Protein AF-A0A8B6F0M6-F1 (afdb_monomer_lite)

Organism: Mytilus galloprovincialis (NCBI:txid29158)

Radius of gyration: 13.23 Å; chains: 1; bounding box: 42×31×32 Å

Structure (mmCIF, N/CA/C/O backbone):
data_AF-A0A8B6F0M6-F1
#
_entry.id   AF-A0A8B6F0M6-F1
#
loop_
_atom_site.group_PDB
_atom_site.id
_atom_site.type_symbol
_atom_site.label_atom_id
_atom_site.label_alt_id
_atom_site.label_comp_id
_atom_site.label_asym_id
_atom_site.label_entity_id
_atom_site.label_seq_id
_atom_site.pdbx_PDB_ins_code
_atom_site.Cartn_x
_atom_site.Cartn_y
_atom_site.Cartn_z
_atom_site.occupancy
_atom_site.B_iso_or_equiv
_atom_site.auth_seq_id
_atom_site.auth_comp_id
_atom_site.auth_asym_id
_atom_site.auth_atom_id
_atom_site.pdbx_PDB_model_num
ATOM 1 N N . MET A 1 1 ? -26.777 3.253 -0.850 1.00 37.09 1 MET A N 1
ATOM 2 C CA . MET A 1 1 ? -25.562 2.791 -0.146 1.00 37.09 1 MET A CA 1
ATOM 3 C C . MET A 1 1 ? -24.716 2.073 -1.184 1.00 37.09 1 MET A C 1
ATOM 5 O O . MET A 1 1 ? -25.064 0.970 -1.582 1.00 37.09 1 MET A O 1
ATOM 9 N N . MET A 1 2 ? -23.752 2.777 -1.776 1.00 32.94 2 MET A N 1
ATOM 10 C CA . MET A 1 2 ? -22.953 2.259 -2.888 1.00 32.94 2 MET A CA 1
ATOM 11 C C . MET A 1 2 ? -21.814 1.441 -2.283 1.00 32.94 2 MET A C 1
ATOM 13 O O . MET A 1 2 ? -20.955 1.991 -1.601 1.00 32.94 2 MET A O 1
ATOM 17 N N . TRP A 1 3 ? -21.868 0.123 -2.444 1.00 39.44 3 TRP A N 1
ATOM 18 C CA . TRP A 1 3 ? -20.779 -0.758 -2.051 1.00 39.44 3 TRP A CA 1
ATOM 19 C C . TRP A 1 3 ? -19.619 -0.477 -3.008 1.00 39.44 3 TRP A C 1
ATOM 21 O O . TRP A 1 3 ? -19.733 -0.733 -4.204 1.00 39.44 3 TRP A O 1
ATOM 31 N N . LEU A 1 4 ? -18.527 0.108 -2.511 1.00 46.84 4 LEU A N 1
ATOM 32 C CA . LEU A 1 4 ? -17.265 0.111 -3.246 1.0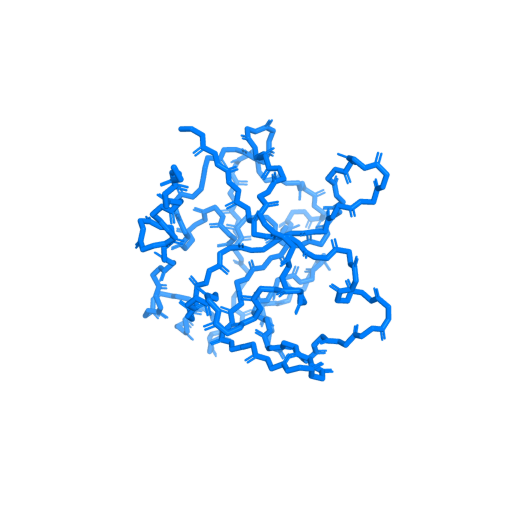0 46.84 4 LEU A CA 1
ATOM 33 C C . LEU A 1 4 ? -16.880 -1.355 -3.453 1.00 46.84 4 LEU A C 1
ATOM 35 O O . LEU A 1 4 ? -16.695 -2.089 -2.482 1.00 46.84 4 LEU A O 1
ATOM 39 N N . ASN A 1 5 ? -16.800 -1.786 -4.711 1.00 48.69 5 ASN A N 1
ATOM 40 C CA . ASN A 1 5 ? -16.376 -3.129 -5.092 1.00 48.69 5 ASN A CA 1
ATOM 41 C C . ASN A 1 5 ? -14.863 -3.267 -4.827 1.00 48.69 5 ASN A C 1
ATOM 43 O O . ASN A 1 5 ? -14.044 -3.307 -5.739 1.00 48.69 5 ASN A O 1
ATOM 47 N N . ILE A 1 6 ? -14.470 -3.338 -3.551 1.00 54.97 6 ILE A N 1
ATOM 48 C CA . ILE A 1 6 ? -13.082 -3.569 -3.099 1.00 54.97 6 ILE A CA 1
ATOM 49 C C . ILE A 1 6 ? -12.510 -4.846 -3.752 1.00 54.97 6 ILE A C 1
ATOM 51 O O . ILE A 1 6 ? -11.312 -4.941 -4.004 1.00 54.97 6 ILE A O 1
ATOM 55 N N . SER A 1 7 ? -13.396 -5.785 -4.105 1.00 50.91 7 SER A N 1
ATOM 56 C CA . SER A 1 7 ? -13.134 -6.996 -4.889 1.00 50.91 7 SER A CA 1
ATOM 57 C C . SER A 1 7 ? -12.403 -6.756 -6.220 1.00 50.91 7 SER A C 1
ATOM 59 O O . SER A 1 7 ? -11.632 -7.614 -6.639 1.00 50.91 7 SER A O 1
ATOM 61 N N . GLU A 1 8 ? -12.610 -5.627 -6.902 1.00 56.34 8 GLU A N 1
ATOM 62 C CA . GLU A 1 8 ? -11.997 -5.383 -8.222 1.00 56.34 8 GLU A CA 1
ATOM 63 C C . GLU A 1 8 ? -10.546 -4.895 -8.143 1.00 56.34 8 GLU A C 1
ATOM 65 O O . GLU A 1 8 ? -9.834 -4.908 -9.144 1.00 56.34 8 GLU A O 1
ATOM 70 N N . ARG A 1 9 ? -10.075 -4.502 -6.954 1.00 73.81 9 ARG A N 1
ATOM 71 C CA . ARG A 1 9 ? -8.742 -3.904 -6.761 1.00 73.81 9 ARG A CA 1
ATOM 72 C C . ARG A 1 9 ? -7.756 -4.830 -6.057 1.00 73.81 9 ARG A C 1
ATOM 74 O O . ARG A 1 9 ? -6.758 -4.368 -5.512 1.00 73.81 9 ARG A O 1
ATOM 81 N N . VAL A 1 10 ? -8.026 -6.133 -6.049 1.00 84.25 10 VAL A N 1
ATOM 82 C CA . VAL A 1 10 ? -7.131 -7.127 -5.447 1.00 84.25 10 VAL A CA 1
ATOM 83 C C . VAL A 1 10 ? -5.890 -7.303 -6.323 1.00 84.25 10 VAL A C 1
ATOM 85 O O . VAL A 1 10 ? -5.976 -7.590 -7.517 1.00 84.25 10 VAL A O 1
ATOM 88 N N . CYS A 1 11 ? -4.717 -7.143 -5.721 1.00 91.94 11 CYS A N 1
ATOM 89 C CA . CYS A 1 11 ? -3.435 -7.275 -6.396 1.00 91.94 11 CYS A CA 1
ATOM 90 C C . CYS A 1 11 ? -3.103 -8.746 -6.698 1.00 91.94 11 CYS A C 1
ATOM 92 O O . CYS A 1 11 ? -3.484 -9.655 -5.956 1.00 91.94 11 CYS A O 1
ATOM 94 N N . ASN A 1 12 ? -2.329 -8.996 -7.760 1.00 93.00 12 ASN A N 1
ATOM 95 C CA . ASN A 1 12 ? -1.837 -10.328 -8.097 1.00 93.00 12 ASN A CA 1
ATOM 96 C C . ASN A 1 12 ? -0.891 -10.842 -7.002 1.00 93.00 12 ASN A C 1
ATOM 98 O O . ASN A 1 12 ? 0.289 -10.487 -6.936 1.00 93.00 12 ASN A O 1
ATOM 102 N N . ARG A 1 13 ? -1.436 -11.717 -6.155 1.00 92.50 13 ARG A N 1
ATOM 103 C CA . ARG A 1 13 ? -0.744 -12.3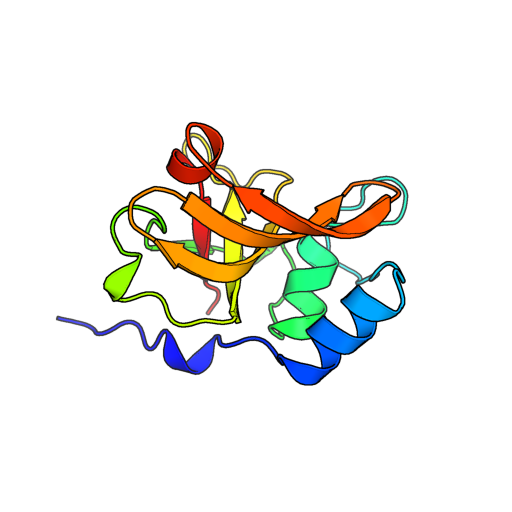35 -5.026 1.00 92.50 13 ARG A CA 1
ATOM 104 C C . ARG A 1 13 ? 0.489 -13.133 -5.442 1.00 92.50 13 ARG A C 1
ATOM 106 O O . ARG A 1 13 ? 1.494 -13.067 -4.743 1.00 92.50 13 ARG A O 1
ATOM 113 N N . VAL A 1 14 ? 0.402 -13.926 -6.511 1.00 91.50 14 VAL A N 1
ATOM 114 C CA . VAL A 1 14 ? 1.481 -14.854 -6.886 1.00 91.50 14 VAL A CA 1
ATOM 115 C C . VAL A 1 14 ? 2.711 -14.060 -7.302 1.00 91.50 14 VAL A C 1
ATOM 117 O O . VAL A 1 14 ? 3.781 -14.254 -6.730 1.00 91.50 14 VAL A O 1
ATOM 120 N N . ASP A 1 15 ? 2.533 -13.097 -8.204 1.00 91.81 15 ASP A N 1
ATOM 121 C CA . ASP A 1 15 ? 3.633 -12.259 -8.686 1.00 91.81 15 ASP A CA 1
ATOM 122 C C . ASP A 1 15 ? 4.249 -11.433 -7.552 1.00 91.81 15 ASP A C 1
ATOM 124 O O . ASP A 1 15 ? 5.469 -11.324 -7.454 1.00 91.81 15 ASP A O 1
ATOM 128 N N . LEU A 1 16 ? 3.414 -10.889 -6.659 1.00 92.25 16 LEU A N 1
ATOM 129 C CA . LEU A 1 16 ? 3.877 -10.100 -5.517 1.00 92.25 16 LEU A CA 1
ATOM 130 C C . LEU A 1 16 ? 4.748 -10.925 -4.561 1.00 92.25 16 LEU A C 1
ATOM 132 O O . LEU A 1 16 ? 5.781 -10.445 -4.096 1.00 92.25 16 LEU A O 1
ATOM 136 N N . LEU A 1 17 ? 4.338 -12.158 -4.251 1.00 93.19 17 LEU A N 1
ATOM 137 C CA . LEU A 1 17 ? 5.090 -13.031 -3.348 1.00 93.19 17 LEU A CA 1
ATOM 138 C C . LEU A 1 17 ? 6.381 -13.548 -3.990 1.00 93.19 17 LEU A C 1
ATOM 140 O O . LEU A 1 17 ? 7.380 -13.687 -3.288 1.00 93.19 17 LEU A O 1
ATOM 144 N N . MET A 1 18 ? 6.385 -13.787 -5.303 1.00 91.75 18 MET A N 1
ATOM 145 C CA . MET A 1 18 ? 7.600 -14.142 -6.042 1.00 91.75 18 MET A CA 1
ATOM 146 C C . MET A 1 18 ? 8.613 -12.994 -6.038 1.00 91.75 18 MET A C 1
ATOM 148 O O . MET A 1 18 ? 9.792 -13.213 -5.747 1.00 91.75 18 MET A O 1
ATOM 152 N N . ASP A 1 19 ? 8.160 -11.765 -6.287 1.00 90.94 19 ASP A N 1
ATOM 153 C CA . ASP A 1 19 ? 9.029 -10.590 -6.246 1.00 90.94 19 ASP A CA 1
ATOM 154 C C . ASP A 1 19 ? 9.554 -10.336 -4.822 1.00 90.94 19 ASP A C 1
ATOM 156 O O . ASP A 1 19 ? 10.762 -10.147 -4.655 1.00 90.94 19 ASP A O 1
ATOM 160 N N . LEU A 1 20 ? 8.700 -10.453 -3.794 1.00 91.69 20 LEU A N 1
ATOM 161 C CA . LEU A 1 20 ? 9.107 -10.400 -2.383 1.00 91.69 20 LEU A CA 1
ATOM 162 C C . LEU A 1 20 ? 10.180 -11.453 -2.059 1.00 91.69 20 LEU A C 1
ATOM 164 O O . LEU A 1 20 ? 11.204 -11.115 -1.472 1.00 91.69 20 LEU A O 1
ATOM 168 N N . ALA A 1 21 ? 9.972 -12.714 -2.451 1.00 91.44 21 ALA A N 1
ATOM 169 C CA . ALA A 1 21 ? 10.910 -13.806 -2.176 1.00 91.44 21 ALA A CA 1
ATOM 170 C C . ALA A 1 21 ? 12.257 -13.620 -2.887 1.00 91.44 21 ALA A C 1
ATOM 172 O O . ALA A 1 21 ? 13.301 -13.998 -2.359 1.00 91.44 21 ALA A O 1
ATOM 173 N N . SER A 1 22 ? 12.244 -13.020 -4.077 1.00 87.19 22 SER A N 1
ATOM 174 C CA . SER A 1 22 ? 13.462 -12.739 -4.839 1.00 87.19 22 SER A CA 1
ATOM 175 C C . SER A 1 22 ? 14.246 -11.525 -4.328 1.00 87.19 22 SER A C 1
ATOM 177 O O . SER A 1 22 ? 15.380 -11.314 -4.758 1.00 87.19 22 SER A O 1
ATOM 179 N N . GLY A 1 23 ? 13.641 -10.691 -3.470 1.00 78.56 23 GLY A N 1
ATOM 180 C CA . GLY A 1 23 ? 14.216 -9.424 -3.010 1.00 78.56 23 GLY A CA 1
ATOM 181 C C . GLY A 1 23 ? 14.452 -8.400 -4.128 1.00 78.56 23 GLY A C 1
ATOM 182 O O . GLY A 1 23 ? 15.119 -7.386 -3.904 1.00 78.56 23 GLY A O 1
ATOM 1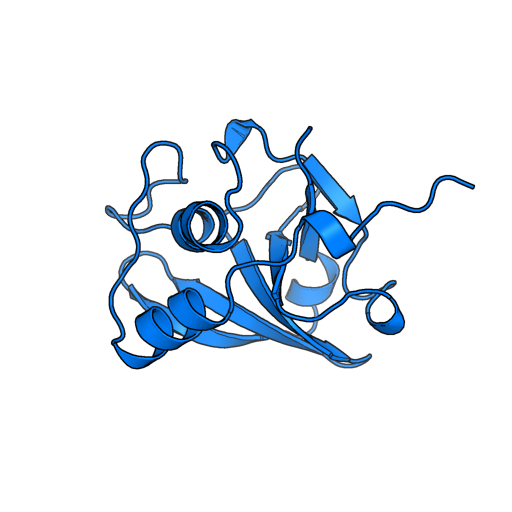83 N N . LYS A 1 24 ? 13.940 -8.649 -5.340 1.00 79.06 24 LYS A N 1
ATOM 184 C CA . LYS A 1 24 ? 14.117 -7.758 -6.489 1.00 79.06 24 LYS A CA 1
ATOM 185 C C . LYS A 1 24 ? 13.306 -6.491 -6.303 1.00 79.06 24 LYS A C 1
ATOM 187 O O . LYS A 1 24 ? 12.206 -6.515 -5.768 1.00 79.06 24 LYS A O 1
ATOM 192 N N . SER A 1 25 ? 13.847 -5.382 -6.789 1.00 84.19 25 SER A N 1
ATOM 193 C CA . SER A 1 25 ? 13.123 -4.119 -6.811 1.00 84.19 25 SER A CA 1
ATOM 194 C C . SER A 1 25 ? 12.226 -4.014 -8.046 1.00 84.19 25 SER A C 1
ATOM 196 O O . SER A 1 25 ? 12.603 -4.459 -9.131 1.00 84.19 25 SER A O 1
ATOM 198 N N . VAL A 1 26 ? 11.062 -3.382 -7.899 1.00 85.56 26 VAL A N 1
ATOM 199 C CA . VAL A 1 26 ? 10.129 -3.088 -8.995 1.00 85.56 26 VAL A CA 1
ATOM 200 C C . VAL A 1 26 ? 10.309 -1.658 -9.485 1.00 85.56 26 VAL A C 1
ATOM 202 O O . VAL A 1 26 ? 10.405 -0.725 -8.680 1.00 85.56 26 VAL A O 1
ATOM 205 N N . MET A 1 27 ? 10.286 -1.505 -10.811 1.00 82.38 27 MET A N 1
ATOM 206 C CA . MET A 1 27 ? 10.361 -0.234 -11.522 1.00 82.38 27 MET A CA 1
ATOM 207 C C . MET A 1 27 ? 9.226 -0.077 -12.523 1.00 82.38 27 MET A C 1
ATOM 209 O O . MET A 1 27 ? 8.893 -1.023 -13.231 1.00 82.38 27 MET A O 1
ATOM 213 N N . MET A 1 28 ? 8.636 1.118 -12.555 1.00 80.88 28 MET A N 1
ATOM 214 C CA . MET A 1 28 ? 7.484 1.474 -13.386 1.00 80.88 28 MET A CA 1
ATOM 215 C C . MET A 1 28 ? 7.561 2.960 -13.755 1.00 80.88 28 MET A C 1
ATOM 217 O O . MET A 1 28 ? 7.786 3.795 -12.877 1.00 80.88 28 MET A O 1
ATOM 221 N N . ASN A 1 29 ? 7.304 3.297 -15.020 1.00 80.56 29 ASN A N 1
ATOM 222 C CA . ASN A 1 29 ? 7.122 4.689 -15.438 1.00 80.56 29 ASN A CA 1
ATOM 223 C C . ASN A 1 29 ? 5.860 5.273 -14.785 1.00 80.56 29 ASN A C 1
ATOM 225 O O . ASN A 1 29 ? 4.838 4.593 -14.703 1.00 80.56 29 ASN A O 1
ATOM 229 N N . GLY A 1 30 ? 5.924 6.524 -14.320 1.00 75.56 30 GLY A N 1
ATOM 230 C CA . GLY A 1 30 ? 4.813 7.178 -13.613 1.00 75.56 30 GLY A CA 1
ATOM 231 C C . GLY A 1 30 ? 4.686 6.805 -12.129 1.00 75.56 30 GLY A C 1
ATOM 232 O O . GLY A 1 30 ? 3.747 7.247 -11.463 1.00 75.56 30 GLY A O 1
ATOM 233 N N . ALA A 1 31 ? 5.624 6.015 -11.596 1.00 78.81 31 ALA A N 1
ATOM 234 C CA . ALA A 1 31 ? 5.816 5.863 -10.159 1.00 78.81 31 ALA A CA 1
ATOM 235 C C . ALA A 1 31 ? 6.596 7.063 -9.591 1.00 78.81 31 ALA A C 1
ATOM 237 O O . ALA A 1 31 ? 7.366 7.704 -10.301 1.00 78.81 31 ALA A O 1
ATOM 238 N N . LEU A 1 32 ? 6.447 7.346 -8.292 1.00 78.12 32 LEU A N 1
ATOM 239 C CA . LEU A 1 32 ? 7.290 8.334 -7.609 1.00 78.12 32 LEU A CA 1
ATOM 240 C C . LEU A 1 32 ? 8.742 7.852 -7.601 1.00 78.12 32 LEU A C 1
ATOM 242 O O . LEU A 1 32 ? 9.066 6.932 -6.851 1.00 78.12 32 LEU A O 1
ATOM 246 N N . GLU A 1 33 ? 9.615 8.460 -8.389 1.00 68.81 33 GLU A N 1
ATOM 247 C CA . GLU A 1 33 ? 11.019 8.071 -8.403 1.00 68.81 33 GLU A CA 1
ATOM 248 C C . GLU A 1 33 ? 11.708 8.403 -7.079 1.00 68.81 33 GLU A C 1
ATOM 250 O O . GLU A 1 33 ? 11.671 9.529 -6.590 1.00 68.81 33 GLU A O 1
ATOM 255 N N . CYS A 1 34 ? 12.365 7.402 -6.501 1.00 65.38 34 CYS A N 1
ATOM 256 C CA . CYS A 1 34 ? 13.217 7.566 -5.337 1.00 65.38 34 CYS A CA 1
ATOM 257 C C . CYS A 1 34 ? 14.508 6.771 -5.561 1.00 65.38 34 CYS A C 1
ATOM 259 O O . CYS A 1 34 ? 14.572 5.571 -5.287 1.00 65.38 34 CYS A O 1
ATOM 261 N N . PHE A 1 35 ? 15.516 7.430 -6.145 1.00 60.31 35 PHE A N 1
ATOM 262 C CA . PHE A 1 35 ? 16.762 6.801 -6.617 1.00 60.31 35 PHE A CA 1
ATOM 263 C C . PHE A 1 35 ? 16.518 5.617 -7.564 1.00 60.31 35 PHE A C 1
ATOM 265 O O . PHE A 1 35 ? 17.117 4.552 -7.420 1.00 60.31 35 PHE A O 1
ATOM 272 N N . GLY A 1 36 ? 15.583 5.780 -8.505 1.00 53.31 36 GLY A N 1
ATOM 273 C CA . GLY A 1 36 ? 15.246 4.724 -9.454 1.00 53.31 36 GLY A CA 1
ATOM 274 C C . GLY A 1 36 ? 14.651 3.479 -8.792 1.00 53.31 36 GLY A C 1
ATOM 275 O O . GLY A 1 36 ? 14.949 2.382 -9.249 1.00 53.31 36 GLY A O 1
ATOM 276 N N . LYS A 1 37 ? 13.870 3.643 -7.707 1.00 59.88 37 LYS A N 1
ATOM 277 C CA . LYS A 1 37 ? 12.987 2.645 -7.063 1.00 59.88 37 LYS A CA 1
ATOM 278 C C . LYS A 1 37 ? 11.805 3.355 -6.407 1.00 59.88 37 LYS A C 1
ATOM 280 O O . LYS A 1 37 ? 11.950 4.479 -5.939 1.00 59.88 37 LYS A O 1
ATOM 285 N N . SER A 1 38 ? 10.628 2.733 -6.358 1.00 73.69 38 SER A N 1
ATOM 286 C CA . SER A 1 38 ? 9.437 3.376 -5.783 1.00 73.69 38 SER A CA 1
ATOM 287 C C . SER A 1 38 ? 8.509 2.416 -5.058 1.00 73.69 38 SER A C 1
ATOM 289 O O . SER A 1 38 ? 8.175 1.362 -5.596 1.00 73.69 38 SER A O 1
ATOM 291 N N . ALA A 1 39 ? 8.010 2.819 -3.891 1.00 82.62 39 ALA A N 1
ATOM 292 C CA . ALA A 1 39 ? 6.897 2.155 -3.217 1.00 82.62 39 ALA A CA 1
ATOM 293 C C . ALA A 1 39 ? 5.654 2.070 -4.123 1.00 82.62 39 ALA A C 1
ATOM 295 O O . ALA A 1 39 ? 4.944 1.067 -4.135 1.00 82.62 39 ALA A O 1
ATOM 296 N N . SER A 1 40 ? 5.426 3.103 -4.944 1.00 89.19 40 SER A N 1
ATOM 297 C CA . SER A 1 40 ? 4.285 3.129 -5.862 1.00 89.19 40 SER A CA 1
ATOM 298 C C . SER A 1 40 ? 4.430 2.186 -7.056 1.00 89.19 40 SER A C 1
ATOM 300 O O . SER A 1 40 ? 3.429 1.632 -7.492 1.00 89.19 40 SER A O 1
ATOM 302 N N . ALA A 1 41 ? 5.653 1.902 -7.520 1.00 90.44 41 ALA A N 1
ATOM 303 C CA . ALA A 1 41 ? 5.875 0.970 -8.629 1.00 90.44 41 ALA A CA 1
ATOM 304 C C . ALA A 1 41 ? 5.387 -0.450 -8.297 1.00 90.44 41 ALA A C 1
ATOM 306 O O . ALA A 1 41 ? 4.825 -1.130 -9.153 1.00 90.44 41 ALA A O 1
ATOM 307 N N . LEU A 1 42 ? 5.544 -0.872 -7.038 1.00 91.38 42 LEU A N 1
ATOM 308 C CA . LEU A 1 42 ? 5.034 -2.150 -6.545 1.00 91.38 42 LEU A CA 1
ATOM 309 C C . LEU A 1 42 ? 3.503 -2.220 -6.661 1.00 91.38 42 LEU A C 1
ATOM 311 O O . LEU A 1 42 ? 2.959 -3.184 -7.196 1.00 91.38 42 LEU A O 1
ATOM 315 N N . VAL A 1 43 ? 2.805 -1.170 -6.228 1.00 93.81 43 VAL A N 1
ATOM 316 C CA . VAL A 1 43 ? 1.341 -1.089 -6.329 1.00 93.81 43 VAL A CA 1
ATOM 317 C C . VAL A 1 43 ? 0.889 -1.069 -7.790 1.00 93.81 43 VAL A C 1
ATOM 319 O O . VAL A 1 43 ? 0.002 -1.829 -8.166 1.00 93.81 43 VAL A O 1
ATOM 322 N N . MET A 1 44 ? 1.528 -0.258 -8.635 1.00 93.19 44 MET A N 1
ATOM 323 C CA . MET A 1 44 ? 1.180 -0.166 -10.057 1.00 93.19 44 MET A CA 1
ATOM 324 C C . MET A 1 44 ? 1.338 -1.512 -10.767 1.00 93.19 44 MET A C 1
ATOM 326 O O . MET A 1 44 ? 0.415 -1.961 -11.442 1.00 93.19 44 MET A O 1
ATOM 330 N N . LYS A 1 45 ? 2.468 -2.201 -10.560 1.00 92.31 45 LYS A N 1
ATOM 331 C CA . LYS A 1 45 ? 2.735 -3.500 -11.188 1.00 92.31 45 LYS A CA 1
ATOM 332 C C . LYS A 1 45 ? 1.743 -4.571 -10.740 1.00 92.31 45 LYS A C 1
ATOM 334 O O . LYS A 1 45 ? 1.133 -5.231 -11.576 1.00 92.31 45 LYS A O 1
ATOM 339 N N . HIS A 1 46 ? 1.591 -4.770 -9.432 1.00 93.38 46 HIS A N 1
ATOM 340 C CA . HIS A 1 46 ? 0.858 -5.934 -8.925 1.00 93.38 46 HIS A CA 1
ATOM 341 C C . HIS A 1 46 ? -0.647 -5.706 -8.837 1.00 93.38 46 HIS A C 1
ATOM 343 O O . HIS A 1 46 ? -1.404 -6.665 -8.939 1.00 93.38 46 HIS A O 1
ATOM 349 N N . CYS A 1 47 ? -1.097 -4.466 -8.678 1.00 93.19 47 CYS A N 1
ATOM 350 C CA . CYS A 1 47 ? -2.518 -4.134 -8.566 1.00 93.19 47 CYS A CA 1
ATOM 351 C C . CYS A 1 47 ? -3.094 -3.580 -9.871 1.00 93.19 47 CYS A C 1
ATOM 353 O O . CYS A 1 47 ? -4.260 -3.198 -9.899 1.00 93.19 47 CYS A O 1
ATOM 355 N N . LYS A 1 48 ? -2.279 -3.518 -10.939 1.00 91.94 48 LYS A N 1
ATOM 356 C CA . LYS A 1 48 ? -2.617 -2.872 -12.218 1.00 91.94 48 LYS A CA 1
ATOM 357 C C . LYS A 1 48 ? -3.101 -1.431 -12.023 1.00 91.94 48 LYS A C 1
ATOM 359 O O . LYS A 1 48 ? -3.969 -0.960 -12.753 1.00 91.94 48 LYS A O 1
ATOM 364 N N . ALA A 1 49 ? -2.563 -0.752 -11.009 1.00 92.62 49 ALA A N 1
ATOM 365 C CA . ALA A 1 49 ? -2.906 0.636 -10.754 1.00 92.62 49 ALA A CA 1
ATOM 366 C C . ALA A 1 49 ? -2.285 1.526 -11.845 1.00 92.62 49 ALA A C 1
ATOM 368 O O . ALA A 1 49 ? -1.168 1.240 -12.295 1.00 92.62 49 ALA A O 1
ATOM 369 N N . PRO A 1 50 ? -2.975 2.602 -12.258 1.00 93.00 50 PRO A N 1
ATOM 370 C CA . PRO A 1 50 ? -2.459 3.560 -13.222 1.00 93.00 50 PRO A CA 1
ATOM 371 C C . PRO A 1 50 ? -1.319 4.376 -12.605 1.00 93.00 50 PRO A C 1
ATOM 373 O O . PRO A 1 50 ? -0.846 4.090 -11.496 1.00 93.00 50 PRO A O 1
ATOM 376 N N . SER A 1 51 ? -0.864 5.403 -13.326 1.00 91.88 51 SER A N 1
ATOM 377 C CA . SER A 1 51 ? 0.175 6.300 -12.825 1.00 91.88 51 SER A CA 1
ATOM 378 C C . SER A 1 51 ? -0.198 6.865 -11.454 1.00 91.88 51 SER A C 1
ATOM 380 O O . SER A 1 51 ? -1.370 7.087 -11.142 1.00 91.88 51 SER A O 1
ATOM 382 N N . ARG A 1 52 ? 0.806 7.114 -10.610 1.00 90.62 52 ARG A N 1
ATOM 383 C CA . ARG A 1 52 ? 0.579 7.594 -9.240 1.00 90.62 52 ARG A CA 1
ATOM 384 C C . ARG A 1 52 ? -0.230 8.898 -9.196 1.00 90.62 52 ARG A C 1
ATOM 386 O O . ARG A 1 52 ? -0.951 9.131 -8.233 1.00 90.62 52 ARG A O 1
ATOM 393 N N . SER A 1 53 ? -0.120 9.735 -10.226 1.00 91.50 53 SER A N 1
ATOM 394 C CA . SER A 1 53 ? -0.887 10.979 -10.374 1.00 91.50 53 SER A CA 1
ATOM 395 C C . SER A 1 53 ? -2.398 10.777 -10.501 1.00 91.50 53 SER A C 1
ATOM 397 O O . SER A 1 53 ? -3.150 11.715 -10.265 1.00 91.50 53 SER A O 1
ATOM 399 N N . GLU A 1 54 ? -2.853 9.578 -10.860 1.00 93.75 54 GLU A N 1
ATOM 400 C CA . GLU A 1 54 ? -4.274 9.252 -11.034 1.00 93.75 54 GLU A CA 1
ATOM 401 C C . GLU A 1 54 ? -4.894 8.631 -9.775 1.00 93.75 54 GLU A C 1
ATOM 403 O O . GLU A 1 54 ? -6.097 8.364 -9.725 1.00 93.75 54 GLU A O 1
ATOM 408 N N . TRP A 1 55 ? -4.078 8.392 -8.747 1.00 94.19 55 TRP A N 1
ATOM 409 C CA . TRP A 1 55 ? -4.526 7.769 -7.514 1.00 94.19 55 TRP A CA 1
ATOM 410 C C . TRP A 1 55 ? -5.373 8.722 -6.682 1.00 94.19 55 TRP A C 1
ATOM 412 O O . TRP A 1 55 ? -5.045 9.891 -6.476 1.00 94.19 55 TRP A O 1
ATOM 422 N N . LYS A 1 56 ? -6.441 8.172 -6.122 1.00 94.88 56 LYS A N 1
ATOM 423 C CA . LYS A 1 56 ? -7.373 8.848 -5.233 1.00 94.88 56 LYS A CA 1
ATOM 424 C C . LYS A 1 56 ? -7.342 8.201 -3.860 1.00 94.88 56 LYS A C 1
ATOM 426 O O . LYS A 1 56 ? -7.107 7.001 -3.706 1.00 94.88 56 LYS A O 1
ATOM 431 N N . LYS A 1 57 ? -7.608 9.034 -2.859 1.00 94.88 57 LYS A N 1
ATOM 432 C CA . LYS A 1 57 ? -7.770 8.612 -1.473 1.00 94.88 57 LYS A CA 1
ATOM 433 C C . LYS A 1 57 ? -9.075 7.823 -1.339 1.00 94.88 57 LYS A C 1
ATOM 435 O O . LYS A 1 57 ? -10.148 8.403 -1.490 1.00 94.88 57 LYS A O 1
ATOM 440 N N . GLY A 1 58 ? -8.976 6.524 -1.072 1.00 93.56 58 GLY A N 1
ATOM 441 C CA . GLY A 1 58 ? -10.122 5.654 -0.812 1.00 93.56 58 GLY A CA 1
ATOM 442 C C . GLY A 1 58 ? -10.509 5.608 0.668 1.00 93.56 58 GLY A C 1
ATOM 443 O O . GLY A 1 58 ? -10.389 6.591 1.403 1.00 93.56 58 GLY A O 1
ATOM 444 N N . ILE A 1 59 ? -10.971 4.439 1.117 1.00 93.25 59 ILE A N 1
ATOM 445 C CA . ILE A 1 59 ? -11.378 4.208 2.510 1.00 93.25 59 ILE A CA 1
ATOM 446 C C . ILE A 1 59 ? -10.177 4.156 3.461 1.00 93.25 59 ILE A C 1
ATOM 448 O O . ILE A 1 59 ? -9.100 3.674 3.103 1.00 93.25 59 ILE A O 1
ATOM 452 N N . HIS A 1 60 ? -10.374 4.635 4.690 1.00 93.75 60 HIS A N 1
ATOM 453 C CA . HIS A 1 60 ? -9.355 4.581 5.735 1.00 93.75 60 HIS A CA 1
ATOM 454 C C . HIS A 1 60 ? -9.151 3.143 6.218 1.00 93.75 60 HIS A C 1
ATOM 456 O O . HIS A 1 60 ? -10.126 2.461 6.541 1.00 93.75 60 HIS A O 1
ATOM 462 N N . ILE A 1 61 ? -7.899 2.678 6.276 1.00 92.50 61 ILE A N 1
ATOM 463 C CA . ILE A 1 61 ? -7.616 1.257 6.504 1.00 92.50 61 ILE A CA 1
ATOM 464 C C . ILE A 1 61 ? -7.960 0.829 7.922 1.00 92.50 61 ILE A C 1
ATOM 466 O O . ILE A 1 61 ? -8.680 -0.149 8.107 1.00 92.50 61 ILE A O 1
AT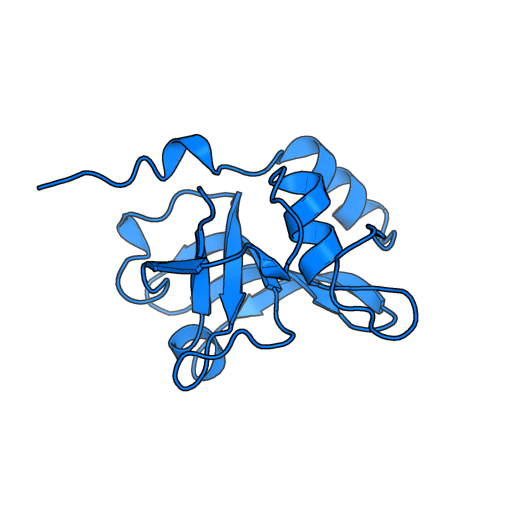OM 470 N N . LYS A 1 62 ? -7.479 1.574 8.920 1.00 91.50 62 LYS A N 1
ATOM 471 C CA . LYS A 1 62 ? -7.672 1.229 10.333 1.00 91.50 62 LYS A CA 1
ATOM 472 C C . LYS A 1 62 ? -9.150 1.080 10.693 1.00 91.50 62 LYS A C 1
ATOM 474 O O . LYS A 1 62 ? -9.532 0.095 11.317 1.00 91.50 62 LYS A O 1
ATOM 479 N N . ASP A 1 63 ? -9.973 2.021 10.238 1.00 91.38 63 ASP A N 1
ATOM 480 C CA . ASP A 1 63 ? -11.400 2.067 10.580 1.00 91.38 63 ASP A CA 1
ATOM 481 C C . ASP A 1 63 ? -12.220 1.005 9.837 1.00 91.38 63 ASP A C 1
ATOM 483 O O . ASP A 1 63 ? -13.345 0.705 10.229 1.00 91.38 63 ASP A O 1
ATOM 487 N N . ASN A 1 64 ? -11.667 0.424 8.767 1.00 91.12 64 ASN A N 1
ATOM 488 C CA . ASN A 1 64 ? -12.368 -0.511 7.889 1.00 91.12 64 ASN A CA 1
ATOM 489 C C . ASN A 1 64 ? -11.659 -1.865 7.765 1.00 91.12 64 ASN A C 1
ATOM 491 O O . ASN A 1 64 ? -12.006 -2.646 6.880 1.00 91.12 64 ASN A O 1
ATOM 495 N N . CYS A 1 65 ? -10.702 -2.179 8.645 1.00 87.75 65 CYS A N 1
ATOM 496 C CA . CYS A 1 65 ? -9.930 -3.423 8.587 1.00 87.75 65 CYS A CA 1
ATOM 497 C C . CYS A 1 65 ? -10.779 -4.696 8.392 1.00 87.75 65 CYS A C 1
ATOM 499 O O . CYS A 1 65 ? -10.387 -5.515 7.566 1.00 87.75 65 CYS A O 1
ATOM 501 N N . PRO A 1 66 ? -11.929 -4.888 9.079 1.00 85.31 66 PRO A N 1
ATOM 502 C CA . PRO A 1 66 ? -12.757 -6.086 8.892 1.00 85.31 66 PRO A CA 1
ATOM 503 C C . PRO A 1 66 ? -13.334 -6.238 7.478 1.00 85.31 66 PRO A C 1
ATOM 505 O O . PRO A 1 66 ? -13.621 -7.352 7.049 1.00 85.31 66 PRO A O 1
ATOM 508 N N . SER A 1 67 ? -13.510 -5.125 6.766 1.00 85.25 67 SER A N 1
ATOM 509 C CA . SER A 1 67 ? -14.080 -5.070 5.415 1.00 85.25 67 SER A CA 1
ATOM 510 C C . SER A 1 67 ? -13.009 -5.044 4.325 1.00 85.25 67 SER A C 1
ATOM 512 O O . SER A 1 67 ? -13.315 -5.199 3.143 1.00 85.25 67 SER A O 1
ATOM 514 N N . ILE A 1 68 ? -11.752 -4.816 4.703 1.00 84.38 68 ILE A N 1
ATOM 515 C CA . ILE A 1 68 ? -10.631 -4.774 3.777 1.00 84.38 68 ILE A CA 1
ATOM 516 C C . ILE A 1 68 ? -10.156 -6.200 3.524 1.00 84.38 68 ILE A C 1
ATOM 518 O O . ILE A 1 68 ? -9.661 -6.885 4.417 1.00 84.38 68 ILE A O 1
ATOM 522 N N . GLY A 1 69 ? -10.309 -6.641 2.276 1.00 83.62 69 GLY A N 1
ATOM 523 C CA . GLY A 1 69 ? -9.756 -7.907 1.820 1.00 83.62 69 GLY A CA 1
ATOM 524 C C . GLY A 1 69 ? -8.226 -7.935 1.889 1.00 83.62 69 GLY A C 1
ATOM 525 O O . GLY A 1 69 ? -7.551 -6.919 2.052 1.00 83.62 69 GLY A O 1
ATOM 526 N N . ASN A 1 70 ? -7.662 -9.127 1.722 1.00 90.81 70 ASN A N 1
ATOM 527 C CA . ASN A 1 70 ? -6.217 -9.279 1.608 1.00 90.81 70 ASN A CA 1
ATOM 528 C C . ASN A 1 70 ? -5.738 -8.849 0.217 1.00 90.81 70 ASN A C 1
ATOM 530 O O . ASN A 1 70 ? -6.451 -8.991 -0.774 1.00 90.81 70 ASN A O 1
ATOM 534 N N . TYR A 1 71 ? -4.484 -8.418 0.147 1.00 93.94 71 TYR A N 1
ATOM 535 C CA . TYR A 1 71 ? -3.795 -7.966 -1.060 1.00 93.94 71 TYR A CA 1
ATOM 536 C C . TYR A 1 71 ? -4.446 -6.747 -1.717 1.00 93.94 71 TYR A C 1
ATOM 538 O O . TYR A 1 71 ? -4.574 -6.701 -2.935 1.00 93.94 71 TYR A O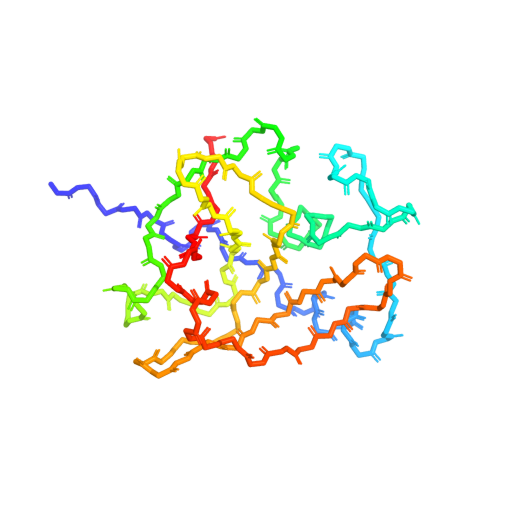 1
ATOM 546 N N . VAL A 1 72 ? -4.838 -5.752 -0.920 1.00 94.56 72 VAL A N 1
ATOM 547 C CA . VAL A 1 72 ? -5.354 -4.475 -1.439 1.00 94.56 72 VAL A CA 1
ATOM 548 C C . VAL A 1 72 ? -4.249 -3.419 -1.528 1.00 94.56 72 VAL A C 1
ATOM 550 O O . VAL A 1 72 ? -3.345 -3.404 -0.685 1.00 94.56 72 VAL A O 1
ATOM 553 N N . PRO A 1 73 ? -4.297 -2.511 -2.513 1.00 95.75 73 PRO A N 1
ATOM 554 C CA . PRO A 1 73 ? -3.337 -1.427 -2.624 1.00 95.75 73 PRO A CA 1
ATOM 555 C C . PRO A 1 73 ? -3.584 -0.385 -1.530 1.00 95.75 73 PRO A C 1
ATOM 557 O O . PRO A 1 73 ? -4.721 0.008 -1.272 1.00 95.75 73 PRO A O 1
ATOM 560 N N . ALA A 1 74 ? -2.515 0.098 -0.911 1.00 95.50 74 ALA A N 1
ATOM 561 C CA . ALA A 1 74 ? -2.555 1.131 0.111 1.00 95.50 74 ALA A CA 1
ATOM 562 C C . ALA A 1 74 ? -1.492 2.195 -0.138 1.00 95.50 74 ALA A C 1
ATOM 564 O O . ALA A 1 74 ? -0.403 1.908 -0.639 1.00 95.50 74 ALA A O 1
ATOM 565 N N . ALA A 1 75 ? -1.796 3.423 0.258 1.00 95.38 75 ALA A N 1
ATOM 566 C CA . ALA A 1 75 ? -0.811 4.486 0.341 1.00 95.38 75 ALA A CA 1
ATOM 567 C C . ALA A 1 75 ? -1.129 5.433 1.495 1.00 95.38 75 ALA A C 1
ATOM 569 O O . ALA A 1 75 ? -2.184 5.354 2.131 1.00 95.38 75 ALA A O 1
ATOM 570 N N . GLN A 1 76 ? -0.164 6.288 1.809 1.00 95.19 76 GLN A N 1
ATOM 571 C CA . GLN A 1 76 ? -0.290 7.267 2.871 1.00 95.19 76 GLN A CA 1
ATOM 572 C C . GLN A 1 76 ? -0.869 8.578 2.339 1.00 95.19 76 GLN A C 1
ATOM 574 O O . GLN A 1 76 ? -0.372 9.129 1.358 1.00 95.19 76 GLN A O 1
ATOM 579 N N . TRP A 1 77 ? -1.857 9.116 3.051 1.00 95.81 77 TRP A N 1
ATOM 580 C CA . TRP A 1 77 ? -2.374 10.466 2.844 1.00 95.81 77 TRP A CA 1
ATOM 581 C C . TRP A 1 77 ? -2.299 11.271 4.136 1.00 95.81 77 TRP A C 1
ATOM 583 O O . TRP A 1 77 ? -2.828 10.854 5.167 1.00 95.81 77 TRP A O 1
ATOM 593 N N . ILE A 1 78 ? -1.702 12.458 4.060 1.00 94.69 78 ILE A N 1
ATOM 594 C CA . ILE A 1 78 ? -1.615 13.423 5.163 1.00 94.69 78 ILE A CA 1
ATOM 595 C C . ILE A 1 78 ? -2.196 14.741 4.662 1.00 94.69 78 ILE A C 1
ATOM 597 O O . ILE A 1 78 ? -1.815 15.204 3.596 1.00 94.69 78 ILE A O 1
ATOM 601 N N . ASN A 1 79 ? -3.147 15.320 5.401 1.00 92.94 79 ASN A N 1
ATOM 602 C CA . ASN A 1 79 ? -3.822 16.580 5.046 1.00 92.94 79 ASN A CA 1
ATOM 603 C C . ASN A 1 79 ? -4.446 16.615 3.633 1.00 92.94 79 ASN A C 1
ATOM 605 O O . ASN A 1 79 ? -4.646 17.681 3.069 1.00 92.94 79 ASN A O 1
ATOM 609 N N . GLY A 1 80 ? -4.788 15.447 3.079 1.00 89.12 80 GLY A N 1
ATOM 610 C CA . GLY A 1 80 ? -5.343 15.315 1.726 1.00 89.12 80 GLY A CA 1
ATOM 611 C C . GLY A 1 80 ? -4.304 14.992 0.650 1.00 89.12 80 GLY A C 1
ATOM 612 O O . GLY A 1 80 ? -4.684 14.493 -0.406 1.00 89.12 80 GLY A O 1
ATOM 613 N N . ASP A 1 81 ? -3.014 15.140 0.951 1.00 92.19 81 ASP A N 1
ATOM 614 C CA . ASP A 1 81 ? -1.927 14.943 -0.006 1.00 92.19 81 ASP A CA 1
ATOM 615 C C . ASP A 1 81 ? -1.341 13.531 0.054 1.00 92.19 81 ASP A C 1
ATOM 617 O O . ASP A 1 81 ? -1.036 13.003 1.131 1.00 92.19 81 ASP A O 1
ATOM 621 N N . LEU A 1 82 ? -1.142 12.937 -1.127 1.00 91.44 82 LEU A N 1
ATOM 622 C CA . LEU A 1 82 ? -0.541 11.615 -1.306 1.00 91.44 82 LEU A CA 1
ATOM 623 C C . LEU A 1 82 ? 0.969 11.643 -1.015 1.00 91.44 82 LEU A C 1
ATOM 625 O O . LEU A 1 82 ? 1.752 12.268 -1.731 1.00 91.44 82 LEU A O 1
ATOM 629 N N . GLN A 1 83 ? 1.394 10.874 -0.017 1.00 91.19 83 GLN A N 1
ATOM 630 C CA . GLN A 1 83 ? 2.774 10.798 0.471 1.00 91.19 83 GLN A CA 1
ATOM 631 C C . GLN A 1 83 ? 3.557 9.634 -0.143 1.00 91.19 83 GLN A C 1
ATOM 633 O O . GLN A 1 83 ? 3.010 8.776 -0.839 1.00 91.19 83 GLN A O 1
ATOM 638 N N . SER A 1 84 ? 4.874 9.594 0.060 1.00 87.19 84 SER A N 1
ATOM 639 C CA . SER A 1 84 ? 5.775 8.634 -0.603 1.00 87.19 84 SER A CA 1
ATOM 640 C C . SER A 1 84 ? 5.500 7.162 -0.264 1.00 87.19 84 SER A C 1
ATOM 642 O O . SER A 1 84 ? 5.800 6.293 -1.084 1.00 87.19 84 SER A O 1
ATOM 644 N N . ILE A 1 85 ? 4.892 6.876 0.891 1.00 90.62 85 ILE A N 1
ATOM 645 C CA . ILE A 1 85 ? 4.600 5.517 1.357 1.00 90.62 85 ILE A CA 1
ATOM 646 C C . ILE A 1 85 ? 3.437 4.911 0.566 1.00 90.62 85 ILE A C 1
ATOM 648 O O . ILE A 1 85 ? 2.339 5.464 0.523 1.00 90.62 85 ILE A O 1
ATOM 652 N N . ALA A 1 86 ? 3.681 3.737 -0.013 1.00 93.31 86 ALA A N 1
ATOM 653 C CA . ALA A 1 86 ? 2.689 2.911 -0.689 1.00 93.31 86 ALA A CA 1
ATOM 654 C C . ALA A 1 86 ? 3.051 1.422 -0.575 1.00 93.31 86 ALA A C 1
ATOM 656 O O . ALA A 1 86 ? 4.197 1.064 -0.292 1.00 93.31 86 ALA A O 1
ATOM 657 N N . GLY A 1 87 ? 2.081 0.542 -0.783 1.00 94.62 87 GLY A N 1
ATOM 658 C CA . GLY A 1 87 ? 2.295 -0.896 -0.725 1.00 94.62 87 GLY A CA 1
ATOM 659 C C . GLY A 1 87 ? 1.010 -1.690 -0.893 1.00 94.62 87 GLY A C 1
ATOM 660 O O . GLY A 1 87 ? -0.031 -1.157 -1.266 1.00 94.62 87 GLY A O 1
ATOM 661 N N . VAL A 1 88 ? 1.097 -2.982 -0.612 1.00 95.94 88 VAL A N 1
ATOM 662 C CA . VAL A 1 88 ? -0.024 -3.918 -0.683 1.00 95.94 88 VAL A CA 1
ATOM 663 C C . VAL A 1 88 ? -0.275 -4.499 0.700 1.00 95.94 88 VAL A C 1
ATOM 665 O O . VAL A 1 88 ? 0.604 -5.123 1.294 1.00 95.94 88 VAL A O 1
ATOM 668 N N . VAL A 1 89 ? -1.478 -4.293 1.223 1.00 95.31 89 VAL A N 1
ATOM 669 C CA . VAL A 1 89 ? -1.920 -4.816 2.519 1.00 95.31 89 VAL A CA 1
ATOM 670 C C . VAL A 1 89 ? -2.135 -6.310 2.384 1.00 95.31 89 VAL A C 1
ATOM 672 O O . VAL A 1 89 ? -2.978 -6.745 1.615 1.00 95.31 89 VAL A O 1
ATOM 675 N N . VAL A 1 90 ? -1.400 -7.111 3.141 1.00 94.94 90 VAL A N 1
ATOM 676 C CA . VAL A 1 90 ? -1.519 -8.575 3.134 1.00 94.94 90 VAL A CA 1
ATOM 677 C C . VAL A 1 90 ? -2.544 -9.052 4.153 1.00 94.94 90 VAL A C 1
ATOM 679 O O . VAL A 1 90 ? -3.225 -10.043 3.912 1.00 94.94 90 VAL A O 1
ATOM 682 N N . SER A 1 91 ? -2.639 -8.362 5.289 1.00 92.25 91 SER A N 1
ATOM 683 C CA . SER A 1 91 ? -3.602 -8.660 6.350 1.00 92.25 91 SER A CA 1
ATOM 684 C C . SER A 1 91 ? -3.844 -7.428 7.218 1.00 92.25 91 SER A C 1
ATOM 686 O O . SER A 1 91 ? -2.904 -6.668 7.466 1.00 92.25 91 SER A O 1
ATOM 688 N N . CYS A 1 92 ? -5.061 -7.285 7.735 1.00 88.81 92 CYS A N 1
ATOM 689 C CA . CYS A 1 92 ? -5.497 -6.165 8.571 1.00 88.81 92 CYS A CA 1
ATOM 690 C C . CYS A 1 92 ? -6.010 -6.676 9.925 1.00 88.81 92 CYS A C 1
ATOM 692 O O . CYS A 1 92 ? -6.743 -7.664 9.968 1.00 88.81 92 CYS A O 1
ATOM 694 N N . SER A 1 93 ? -5.644 -6.021 11.025 1.00 85.19 93 SER A N 1
ATOM 695 C CA . SER A 1 93 ? -6.213 -6.247 12.358 1.00 85.19 93 SER A CA 1
ATOM 696 C C . SER A 1 93 ? -6.462 -4.914 13.072 1.00 85.19 93 SER A C 1
ATOM 698 O O . SER A 1 93 ? -6.013 -3.860 12.627 1.00 85.19 93 SER A O 1
ATOM 700 N N . SER A 1 94 ? -7.154 -4.950 14.214 1.00 74.12 94 SER A N 1
ATOM 701 C CA . SER A 1 94 ? -7.423 -3.752 15.025 1.00 74.12 94 SER A CA 1
ATOM 702 C C . SER A 1 94 ? -6.163 -3.076 15.581 1.00 74.12 94 SER A C 1
ATOM 704 O O . SER A 1 94 ? -6.209 -1.907 15.956 1.00 74.12 94 SER A O 1
ATOM 706 N N . THR A 1 95 ? -5.041 -3.796 15.649 1.00 79.50 95 THR A N 1
ATOM 707 C CA . THR A 1 95 ? -3.785 -3.318 16.246 1.00 79.50 95 THR A CA 1
ATOM 708 C C . THR A 1 95 ? -2.714 -2.979 15.216 1.00 79.50 95 THR A C 1
ATOM 710 O O . THR A 1 95 ? -1.718 -2.341 15.558 1.00 79.50 95 THR A O 1
ATOM 713 N N . GLY A 1 96 ? -2.890 -3.389 13.961 1.00 88.88 96 GLY A N 1
ATOM 714 C CA . GLY A 1 96 ? -1.869 -3.227 12.942 1.00 88.88 96 GLY A CA 1
ATOM 715 C C . GLY A 1 96 ? -2.250 -3.847 11.609 1.00 88.88 96 GLY A C 1
ATOM 716 O O . GLY A 1 96 ? -3.213 -4.600 11.485 1.00 88.88 96 GLY A O 1
ATOM 717 N N . ILE A 1 97 ? -1.435 -3.571 10.602 1.00 94.00 97 ILE A N 1
A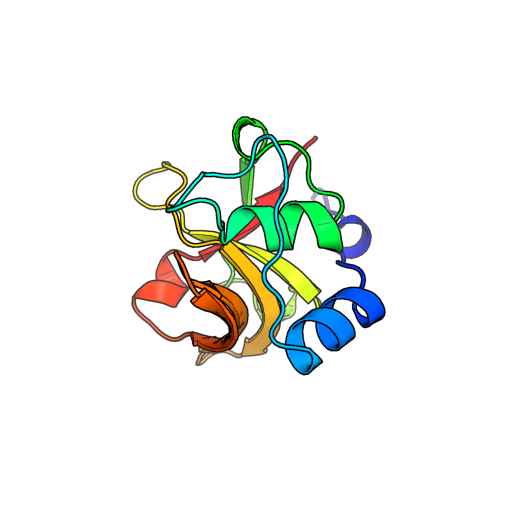TOM 718 C CA . ILE A 1 97 ? -1.520 -4.242 9.307 1.00 94.00 97 ILE A CA 1
ATOM 719 C C . ILE A 1 97 ? -0.179 -4.866 8.954 1.00 94.00 97 ILE A C 1
ATOM 721 O O . ILE A 1 97 ? 0.876 -4.406 9.391 1.00 94.00 97 ILE A O 1
ATOM 725 N N . LYS A 1 98 ? -0.213 -5.891 8.109 1.00 95.56 98 LYS A N 1
ATOM 726 C CA . LYS A 1 98 ? 0.969 -6.352 7.382 1.00 95.56 98 LYS A CA 1
ATOM 727 C C . LYS A 1 98 ? 0.913 -5.778 5.985 1.00 95.56 98 LYS A C 1
ATOM 729 O O . LYS A 1 98 ? -0.089 -5.959 5.297 1.00 95.56 98 LYS A O 1
ATOM 734 N N . MET A 1 99 ? 1.978 -5.116 5.564 1.00 95.06 99 MET A N 1
ATOM 735 C CA . MET A 1 99 ? 2.065 -4.493 4.250 1.00 95.06 99 MET A CA 1
ATOM 736 C C . MET A 1 99 ? 3.352 -4.924 3.561 1.00 95.06 99 MET A C 1
ATOM 738 O O . MET A 1 99 ? 4.426 -4.869 4.160 1.00 95.06 99 MET A O 1
ATOM 742 N N . ILE A 1 100 ? 3.239 -5.349 2.305 1.00 94.94 100 ILE A N 1
ATOM 743 C CA . ILE A 1 100 ? 4.386 -5.506 1.416 1.00 94.94 100 ILE A CA 1
ATOM 744 C C . ILE A 1 100 ? 4.624 -4.162 0.748 1.00 94.94 100 ILE A C 1
ATOM 746 O O . ILE A 1 100 ? 3.735 -3.625 0.088 1.00 94.94 100 ILE A O 1
ATOM 750 N N . SER A 1 101 ? 5.813 -3.610 0.916 1.00 92.50 101 SER A N 1
ATOM 751 C CA . SER A 1 101 ? 6.189 -2.339 0.312 1.00 92.50 101 SER A CA 1
ATOM 752 C C . SER A 1 101 ? 7.625 -2.383 -0.171 1.00 92.50 101 SER A C 1
ATOM 754 O O . SER A 1 101 ? 8.397 -3.283 0.155 1.00 92.50 101 SER A O 1
ATOM 756 N N . GLN A 1 102 ? 7.975 -1.402 -0.992 1.00 88.44 102 GLN A N 1
ATOM 757 C CA . GLN A 1 102 ? 9.344 -1.186 -1.422 1.00 88.44 102 GLN A CA 1
ATOM 758 C C . GLN A 1 102 ? 9.848 0.109 -0.802 1.00 88.44 102 GLN A C 1
ATOM 760 O O . GLN A 1 102 ? 9.263 1.172 -1.017 1.00 88.44 102 GLN A O 1
ATOM 765 N N . VAL A 1 103 ? 10.945 0.027 -0.055 1.00 77.69 103 VAL A N 1
ATOM 766 C CA . VAL A 1 103 ? 11.621 1.218 0.466 1.00 77.69 103 VAL A CA 1
ATOM 767 C C . VAL A 1 103 ? 12.423 1.900 -0.645 1.00 77.69 103 VAL A C 1
ATOM 769 O O . VAL A 1 103 ? 12.954 1.244 -1.543 1.00 77.69 103 VAL A O 1
ATOM 772 N N . CYS A 1 104 ? 12.523 3.227 -0.579 1.00 72.00 104 CYS A N 1
ATOM 773 C CA . CYS A 1 104 ? 13.398 4.022 -1.441 1.00 72.00 104 CYS A CA 1
ATOM 774 C C . CYS A 1 104 ? 14.809 3.418 -1.512 1.00 72.00 104 CYS A C 1
ATOM 776 O O . CYS A 1 104 ? 15.412 3.143 -0.477 1.00 72.00 104 CYS A O 1
ATOM 778 N N . GLY A 1 105 ? 15.331 3.187 -2.720 1.00 68.00 105 GLY A N 1
ATOM 779 C CA . GLY A 1 105 ? 16.662 2.594 -2.917 1.00 68.00 105 GLY A CA 1
ATOM 780 C C . GLY A 1 105 ? 16.808 1.109 -2.527 1.00 68.00 105 GLY A C 1
ATOM 781 O O . GLY A 1 105 ? 17.798 0.479 -2.909 1.00 68.00 105 GLY A O 1
ATOM 782 N N . GLY A 1 106 ? 15.821 0.491 -1.873 1.00 76.81 106 GLY A N 1
ATOM 783 C CA . GLY A 1 106 ? 15.941 -0.858 -1.312 1.00 76.81 106 GLY A CA 1
ATOM 784 C C . GLY A 1 106 ? 15.123 -1.945 -2.006 1.00 76.81 106 GLY A C 1
ATOM 785 O O . GLY A 1 106 ? 14.687 -1.815 -3.150 1.00 76.81 106 GLY A O 1
ATOM 786 N N . HIS A 1 107 ? 14.997 -3.070 -1.309 1.00 83.94 107 HIS A N 1
ATOM 787 C CA . HIS A 1 107 ? 14.258 -4.251 -1.743 1.00 83.94 107 HIS A CA 1
ATOM 788 C C . HIS A 1 107 ? 12.790 -4.166 -1.312 1.00 83.94 107 HIS A C 1
ATOM 790 O O . HIS A 1 107 ? 12.403 -3.332 -0.489 1.00 83.94 107 HIS A O 1
ATOM 796 N N . ILE A 1 108 ? 11.975 -5.046 -1.885 1.00 90.25 108 ILE A N 1
ATOM 797 C CA . ILE A 1 108 ? 10.618 -5.293 -1.408 1.00 90.25 108 ILE A CA 1
ATOM 798 C C . ILE A 1 108 ? 10.702 -6.034 -0.077 1.00 90.25 108 ILE A C 1
ATOM 800 O O . ILE A 1 108 ? 11.421 -7.025 0.026 1.00 90.25 108 ILE A O 1
ATOM 804 N N . SER A 1 109 ? 9.949 -5.597 0.924 1.00 91.44 109 SER A N 1
ATOM 805 C CA . SER A 1 109 ? 9.893 -6.250 2.228 1.00 91.44 109 SER A CA 1
ATOM 806 C C . SER A 1 109 ? 8.466 -6.321 2.760 1.00 91.44 109 SER A C 1
ATOM 808 O O . SER A 1 109 ? 7.588 -5.545 2.380 1.00 91.44 109 SER A O 1
ATOM 810 N N . LEU A 1 110 ? 8.231 -7.281 3.654 1.00 93.81 110 LEU A N 1
ATOM 811 C CA . LEU A 1 110 ? 7.011 -7.370 4.446 1.00 93.81 110 LEU A CA 1
ATOM 812 C C . LEU A 1 110 ? 7.239 -6.648 5.774 1.00 93.81 110 LEU A C 1
ATOM 814 O O . LEU A 1 110 ? 8.136 -7.018 6.529 1.00 93.81 110 LEU A O 1
ATOM 818 N N . SER A 1 111 ? 6.409 -5.656 6.074 1.00 92.50 111 SER A N 1
ATOM 819 C CA . SER A 1 111 ? 6.498 -4.865 7.302 1.00 92.50 111 SER A CA 1
ATOM 820 C C . SER A 1 111 ? 5.199 -4.925 8.099 1.00 92.50 111 SER A C 1
ATOM 822 O O . SER A 1 111 ? 4.106 -4.949 7.528 1.00 92.50 111 SER A O 1
ATOM 824 N N . ASN A 1 112 ? 5.318 -4.914 9.428 1.00 94.50 112 ASN A N 1
ATOM 825 C CA . ASN A 1 112 ? 4.191 -4.650 10.318 1.00 94.50 112 ASN A CA 1
ATOM 826 C C . ASN A 1 112 ? 4.047 -3.135 10.468 1.00 94.50 112 ASN A C 1
ATOM 828 O O . ASN A 1 112 ? 5.004 -2.463 10.848 1.00 94.50 112 ASN A O 1
ATOM 832 N N . ILE A 1 113 ? 2.864 -2.605 10.181 1.00 93.50 113 ILE A N 1
ATOM 833 C CA . ILE A 1 113 ? 2.558 -1.185 10.308 1.00 93.50 113 ILE A CA 1
ATOM 834 C C . ILE A 1 113 ? 1.562 -0.997 11.446 1.00 93.50 113 ILE A C 1
ATOM 836 O O . ILE A 1 113 ? 0.495 -1.612 11.466 1.00 93.50 113 ILE A O 1
ATOM 840 N N . THR A 1 114 ? 1.913 -0.120 12.376 1.00 93.31 114 THR A N 1
ATOM 841 C CA . THR A 1 114 ? 1.099 0.269 13.530 1.00 93.31 114 THR A CA 1
ATOM 842 C C . THR A 1 114 ? 0.906 1.786 13.538 1.00 93.31 114 THR A C 1
ATOM 844 O O . THR A 1 114 ? 1.443 2.504 12.688 1.00 93.31 114 THR A O 1
ATOM 847 N N . SER A 1 115 ? 0.135 2.299 14.495 1.00 87.62 115 SER A N 1
ATOM 848 C CA . SER A 1 115 ? 0.076 3.742 14.753 1.00 87.62 115 SER A CA 1
ATOM 849 C C . SER A 1 115 ? 1.477 4.306 15.069 1.00 87.62 115 SER A C 1
ATOM 851 O O . SER A 1 115 ? 2.280 3.600 15.688 1.00 87.62 115 SER A O 1
ATOM 853 N N . PRO A 1 116 ? 1.794 5.549 14.646 1.00 89.81 116 PRO A N 1
ATOM 854 C CA . PRO A 1 116 ? 0.887 6.517 14.015 1.00 89.81 116 PRO A CA 1
ATOM 855 C C . PRO A 1 116 ? 0.744 6.365 12.491 1.00 89.81 116 PRO A C 1
ATOM 857 O O . PRO A 1 116 ? -0.150 6.955 11.895 1.00 89.81 116 PRO A O 1
ATOM 860 N N . LEU A 1 117 ? 1.598 5.573 11.832 1.00 90.44 117 LEU A N 1
ATOM 861 C CA . LEU A 1 117 ? 1.567 5.442 10.370 1.00 90.44 117 LEU A CA 1
ATOM 862 C C . LEU A 1 117 ? 0.236 4.853 9.885 1.00 90.44 117 LEU A C 1
ATOM 864 O O . LEU A 1 117 ? -0.340 5.351 8.919 1.00 90.44 117 LEU A O 1
ATOM 868 N N . LEU A 1 118 ? -0.283 3.846 10.591 1.00 91.88 118 LEU A N 1
ATOM 869 C CA . LEU A 1 118 ? -1.573 3.230 10.279 1.00 91.88 118 LEU A CA 1
ATOM 870 C C . LEU A 1 118 ? -2.733 4.243 10.226 1.00 91.88 118 LEU A C 1
ATOM 872 O O . LEU A 1 118 ? -3.628 4.076 9.404 1.00 91.88 118 LEU A O 1
ATOM 876 N N . ASP A 1 119 ? -2.684 5.311 11.027 1.00 93.25 119 ASP A N 1
ATOM 877 C CA . ASP A 1 119 ? -3.726 6.353 11.091 1.00 93.25 119 ASP A CA 1
ATOM 878 C C . ASP A 1 119 ? -3.751 7.267 9.851 1.00 93.25 119 ASP A C 1
ATOM 880 O O . ASP A 1 119 ? -4.587 8.160 9.721 1.00 93.25 119 ASP A O 1
ATOM 884 N N . THR A 1 120 ? -2.803 7.067 8.935 1.00 95.12 120 THR A N 1
ATOM 885 C CA . THR A 1 120 ? -2.654 7.854 7.707 1.00 95.12 120 THR A CA 1
ATOM 886 C C . THR A 1 120 ? -2.752 6.998 6.448 1.00 95.12 120 THR A C 1
ATOM 888 O O . THR A 1 120 ? -2.555 7.511 5.346 1.00 95.12 120 THR A O 1
ATOM 891 N N . LEU A 1 121 ? -3.054 5.701 6.578 1.00 95.12 121 LEU A N 1
ATOM 892 C CA . LEU A 1 121 ? -3.121 4.778 5.448 1.00 95.12 121 LEU A CA 1
ATOM 893 C C . LEU A 1 121 ? -4.548 4.596 4.935 1.00 95.12 121 LEU A C 1
ATOM 895 O O . LEU A 1 121 ? -5.483 4.308 5.684 1.00 95.12 121 LEU A O 1
ATOM 899 N N . TYR A 1 122 ? -4.689 4.708 3.619 1.00 95.62 122 TYR A N 1
ATOM 900 C CA . TYR A 1 122 ? -5.952 4.559 2.907 1.00 95.62 122 TYR A CA 1
ATOM 901 C C . TYR A 1 122 ? -5.774 3.568 1.762 1.00 95.62 122 TYR A C 1
ATOM 903 O O . TYR A 1 122 ? -4.675 3.420 1.217 1.00 95.62 122 TYR A O 1
ATOM 911 N N . VAL A 1 123 ? -6.861 2.893 1.394 1.00 94.88 123 VAL A N 1
ATOM 912 C CA . VAL A 1 123 ? -6.896 2.085 0.172 1.00 94.88 123 VAL A CA 1
ATOM 913 C C . VAL A 1 123 ? -6.702 3.011 -1.027 1.00 94.88 123 VAL A C 1
ATOM 915 O O . VAL A 1 123 ? -7.302 4.087 -1.086 1.00 94.88 123 VAL A O 1
ATOM 918 N N . VAL A 1 124 ? -5.851 2.608 -1.970 1.00 94.56 124 VAL A N 1
ATOM 919 C CA . VAL A 1 124 ? -5.660 3.349 -3.222 1.00 94.56 124 VAL A CA 1
ATOM 920 C C . VAL A 1 124 ? -6.841 3.074 -4.144 1.00 94.56 124 VAL A C 1
ATOM 922 O O . VAL A 1 124 ? -7.159 1.920 -4.436 1.00 94.56 124 VAL A O 1
ATOM 925 N N . ASP A 1 125 ? -7.459 4.146 -4.623 1.00 92.00 125 ASP A N 1
ATOM 926 C CA . ASP A 1 125 ? -8.565 4.123 -5.574 1.00 92.00 125 ASP A CA 1
ATOM 927 C C . ASP A 1 125 ? -8.150 4.846 -6.874 1.00 92.00 125 ASP A C 1
ATOM 929 O O . ASP A 1 125 ? -7.205 5.633 -6.881 1.00 92.00 125 ASP A O 1
ATOM 933 N N . TRP A 1 126 ? -8.805 4.555 -7.991 1.00 89.00 126 TRP A N 1
ATOM 934 C CA . TRP A 1 126 ? -8.597 5.150 -9.319 1.00 89.00 126 TRP A CA 1
ATOM 935 C C . TRP A 1 126 ? -9.777 4.775 -10.223 1.00 89.00 126 TRP A C 1
ATOM 937 O O . TRP A 1 126 ? -10.263 3.650 -10.139 1.00 89.00 126 TRP A O 1
ATOM 947 N N . ASN A 1 127 ? -10.263 5.693 -11.058 1.00 69.25 127 ASN A N 1
ATOM 948 C CA . ASN A 1 127 ? -11.403 5.402 -11.940 1.00 69.25 127 ASN A CA 1
ATOM 949 C C . ASN A 1 127 ? -11.000 4.521 -13.120 1.00 69.25 127 ASN A C 1
ATOM 951 O O . ASN A 1 127 ? -9.877 4.726 -13.628 1.00 69.25 127 ASN A O 1
#

Sequence (127 aa):
MMWLNISERVCNRVDLLMDLASGKSVMMNGALECFGKSASALVMKHCKAPSRSEWKKGIHIKDNCPSIGNYVPAAQWINGDLQSIAGVVVSCSSTGIKMISQVCGGHISLSNITSPLLDTLYVVDWN

Foldseek 3Di:
DDPPPLVLQAFAPVVLVVQQVVQDFAADPLADAQPRGAQVRQSCVGRVDDRPVQKAFAAQCLVCQVVNDAFFKKFFDDPRDTDRHIFTFHHGDNAWTWTFTADRVGTTHIDTGGPPRSVGMGGIDGD

pLDDT: mean 85.57, std 13.3, range [32.94, 95.94]

Secondary structure (DSSP, 8-state):
-----GGGG---HHHHHHHHHHTPPP--TTS--SSS--HHHHHHHHH----GGG-EEEEEHHHHGGG--SSEEEEEEETTEEEEEEEEEEEEETTEEEEEEE-TTS-EEEEEE-TTGGGGEEEEE--